Protein AF-A0A915D5Q0-F1 (afdb_monomer_lite)

InterPro domains:
  IPR004160 Translation elongation factor EFTu/EF1A, C-terminal [PF03143] (16-61)
  IPR009001 Translation elongation factor EF1A/initiation factor IF2gamma, C-terminal [SSF50465] (1-70)

Secondary structure (DSSP, 8-state):
-EETTEE--EEEEESS-S---TT----EEEEESS-----TT-EEEEEETTEEEEEEE----PPPPPHHHH-HHHHHHHHHHHHHHH---SS-SS----PPP--TT----HHHHHHHHHHHHHHHHHTT-

Foldseek 3Di:
DDFDPDDFDKDKDFPPDPDADQPGDGDIDIHTPDDDDDDFQGKDFDDDDPDTRDIDTHHDDDDDDDPCCVDPVNVVVVVVVVCVVVVDDPDDDDDPPVPPPPCVVPPPPVVVVVVVVVVVVVVVVVVVD

Sequence (129 aa):
MFSQTWDTAASIKIVGKDFIMPGEHGEVEVSLGPTMFMEPQQRFTLRKEATTIATGVFTEVLPRQTEEEKDKKFMKKAMKAEMERLGFNPYQASQEKRCKPDYTNSVKNEEMAEKFAELMEKEHNYMKK

Organism: NCBI:txid166011

Structure (mmCIF, N/CA/C/O backbone):
data_AF-A0A915D5Q0-F1
#
_entry.id   AF-A0A915D5Q0-F1
#
loop_
_atom_site.group_PDB
_atom_site.id
_atom_site.type_symbol
_atom_site.label_atom_id
_atom_site.label_alt_id
_atom_site.label_comp_id
_atom_site.label_asym_id
_atom_site.label_entity_id
_atom_site.label_seq_id
_atom_site.pdbx_PDB_ins_code
_atom_site.Cartn_x
_atom_site.Cartn_y
_atom_site.Cartn_z
_atom_site.occupancy
_atom_site.B_iso_or_equiv
_atom_site.auth_seq_id
_atom_site.auth_comp_id
_atom_site.auth_asym_id
_atom_site.auth_atom_id
_atom_site.pdbx_PDB_model_num
ATOM 1 N N . MET A 1 1 ? 6.703 5.415 -0.722 1.00 90.62 1 MET A N 1
ATOM 2 C CA . MET A 1 1 ? 6.331 4.599 -1.898 1.00 90.62 1 MET A CA 1
ATOM 3 C C . MET A 1 1 ? 6.927 5.303 -3.078 1.00 90.62 1 MET A C 1
ATOM 5 O O . MET A 1 1 ? 6.616 6.467 -3.290 1.00 90.62 1 MET A O 1
ATOM 9 N N . PHE A 1 2 ? 7.772 4.591 -3.809 1.00 91.12 2 PHE A N 1
ATOM 10 C CA . PHE A 1 2 ? 8.532 5.154 -4.905 1.00 91.12 2 PHE A CA 1
ATOM 11 C C . PHE A 1 2 ? 8.018 4.616 -6.234 1.00 91.12 2 PHE A C 1
ATOM 13 O O . PHE A 1 2 ? 7.951 3.394 -6.427 1.00 91.12 2 PHE A O 1
ATOM 20 N N . SER A 1 3 ? 7.697 5.524 -7.151 1.00 89.44 3 SER A N 1
ATOM 21 C CA . SER A 1 3 ? 7.418 5.187 -8.541 1.00 89.44 3 SER A CA 1
ATOM 22 C C . SER A 1 3 ? 7.935 6.286 -9.465 1.00 89.44 3 SER A C 1
ATOM 24 O O . SER A 1 3 ? 7.653 7.462 -9.258 1.00 89.44 3 SER A O 1
ATOM 26 N N . GLN A 1 4 ? 8.692 5.883 -10.488 1.00 88.06 4 GLN A N 1
ATOM 27 C CA . GLN A 1 4 ? 9.366 6.761 -11.451 1.00 88.06 4 GLN A CA 1
ATOM 28 C C . GLN A 1 4 ? 10.165 7.905 -10.801 1.00 88.06 4 GLN A C 1
ATOM 30 O O . GLN A 1 4 ? 11.338 7.723 -10.484 1.00 88.06 4 GLN A O 1
ATOM 35 N N . THR A 1 5 ? 9.548 9.077 -10.637 1.00 89.25 5 THR A N 1
ATOM 36 C CA . THR A 1 5 ? 10.190 10.333 -10.226 1.00 89.25 5 THR A CA 1
ATOM 37 C C . THR A 1 5 ? 9.796 10.804 -8.829 1.00 89.25 5 THR A C 1
ATOM 39 O O . THR A 1 5 ? 10.415 11.734 -8.316 1.00 89.25 5 THR A O 1
ATOM 42 N N . TRP A 1 6 ? 8.795 10.188 -8.195 1.00 91.19 6 TRP A N 1
ATOM 43 C CA . TRP A 1 6 ? 8.276 10.636 -6.905 1.00 91.19 6 TRP A CA 1
ATOM 44 C C . TRP A 1 6 ? 8.426 9.573 -5.815 1.00 91.19 6 TRP A C 1
ATOM 46 O O . TRP A 1 6 ? 8.342 8.367 -6.059 1.00 91.19 6 TRP A O 1
ATOM 56 N N . ASP A 1 7 ? 8.626 10.049 -4.584 1.00 90.75 7 ASP A N 1
ATOM 57 C CA . ASP A 1 7 ? 8.522 9.255 -3.362 1.00 90.75 7 ASP A CA 1
ATOM 58 C C . ASP A 1 7 ? 7.525 9.921 -2.419 1.00 90.75 7 ASP A C 1
ATOM 60 O O . ASP A 1 7 ? 7.578 11.125 -2.168 1.00 90.75 7 ASP A O 1
ATOM 64 N N . THR A 1 8 ? 6.554 9.157 -1.938 1.00 91.12 8 THR A N 1
ATOM 65 C CA . THR A 1 8 ? 5.483 9.676 -1.086 1.00 91.12 8 THR A CA 1
ATOM 66 C C . THR A 1 8 ? 4.980 8.612 -0.126 1.00 91.12 8 THR A C 1
ATOM 68 O O . THR A 1 8 ? 4.906 7.428 -0.460 1.00 91.12 8 THR A O 1
ATOM 71 N N . ALA A 1 9 ? 4.617 9.025 1.087 1.00 90.19 9 ALA A N 1
ATOM 72 C CA . ALA A 1 9 ? 3.981 8.144 2.055 1.00 90.19 9 ALA A CA 1
ATOM 73 C C . ALA A 1 9 ? 2.594 7.708 1.554 1.00 90.19 9 ALA A C 1
ATOM 75 O O . ALA A 1 9 ? 1.771 8.538 1.169 1.00 90.19 9 ALA A O 1
ATOM 76 N N . ALA A 1 10 ? 2.341 6.403 1.583 1.00 89.56 10 ALA A N 1
ATOM 77 C CA . ALA A 1 10 ? 1.071 5.822 1.180 1.00 89.56 10 ALA A CA 1
ATOM 78 C C . ALA A 1 10 ? 0.515 4.959 2.314 1.00 89.56 10 ALA A C 1
ATOM 80 O O . ALA A 1 10 ? 1.275 4.287 3.016 1.00 89.56 10 ALA A O 1
ATOM 81 N N . SER A 1 11 ? -0.803 4.994 2.489 1.00 89.12 11 SER A N 1
ATOM 82 C CA . SER A 1 11 ? -1.523 4.062 3.352 1.00 89.12 11 SER A CA 1
ATOM 83 C C . SER A 1 11 ? -1.954 2.864 2.515 1.00 89.12 11 SER A C 1
ATOM 85 O O . SER A 1 11 ? -2.409 3.035 1.385 1.00 89.12 11 SER A O 1
ATOM 87 N N . ILE A 1 12 ? -1.765 1.660 3.046 1.00 90.19 12 ILE A N 1
ATOM 88 C CA . ILE A 1 12 ? -2.018 0.410 2.333 1.00 90.19 12 ILE A CA 1
ATOM 89 C C . ILE A 1 12 ? -3.094 -0.347 3.095 1.00 90.19 12 ILE A C 1
ATOM 91 O O . ILE A 1 12 ? -2.973 -0.538 4.307 1.00 90.19 12 ILE A O 1
ATOM 95 N N . LYS A 1 13 ? -4.119 -0.791 2.375 1.00 89.19 13 LYS A N 1
ATOM 96 C CA . LYS A 1 13 ? -5.169 -1.672 2.875 1.00 89.19 13 LYS A CA 1
ATOM 97 C C . LYS A 1 13 ? -5.117 -2.972 2.082 1.00 89.19 13 LYS A C 1
ATOM 99 O O . LYS A 1 13 ? -5.114 -2.957 0.855 1.00 89.19 13 LYS A O 1
ATOM 104 N N . ILE A 1 14 ? -5.023 -4.091 2.786 1.00 90.94 14 ILE A N 1
ATOM 105 C CA . ILE A 1 14 ? -4.942 -5.415 2.168 1.00 90.94 14 ILE A CA 1
ATOM 106 C C . ILE A 1 14 ? -6.363 -5.877 1.840 1.00 90.94 14 ILE A C 1
ATOM 108 O O . ILE A 1 14 ? -7.268 -5.731 2.665 1.00 90.94 14 ILE A O 1
ATOM 112 N N . VAL A 1 15 ? -6.569 -6.402 0.632 1.00 89.38 15 VAL A N 1
ATOM 113 C CA . VAL A 1 15 ? -7.873 -6.915 0.200 1.00 89.38 15 VAL A CA 1
ATOM 114 C C . VAL A 1 15 ? -7.921 -8.423 0.441 1.00 89.38 15 VAL A C 1
ATOM 116 O O . VAL A 1 15 ? -7.032 -9.163 0.028 1.00 89.38 15 VAL A O 1
ATOM 119 N N . GLY A 1 16 ? -8.959 -8.890 1.136 1.00 85.25 16 GLY A N 1
ATOM 120 C CA . GLY A 1 16 ? -9.243 -10.319 1.319 1.00 85.25 16 GLY A CA 1
ATOM 121 C C . GLY A 1 16 ? -8.348 -11.073 2.312 1.00 85.25 16 GLY A C 1
ATOM 122 O O . GLY A 1 16 ? -8.625 -12.239 2.587 1.00 85.25 16 GLY A O 1
ATOM 123 N N . LYS A 1 17 ? -7.307 -10.441 2.867 1.00 84.50 17 LYS A N 1
ATOM 124 C CA . LYS A 1 17 ? -6.416 -11.027 3.881 1.00 84.50 17 LYS A CA 1
ATOM 125 C C . LYS A 1 17 ? -6.068 -9.996 4.952 1.00 84.50 17 LYS A C 1
ATOM 127 O O . LYS A 1 17 ? -5.976 -8.809 4.656 1.00 84.50 17 LYS A O 1
ATOM 132 N N . ASP A 1 18 ? -5.817 -10.461 6.172 1.00 83.56 18 ASP A N 1
ATOM 133 C CA . ASP A 1 18 ? -5.388 -9.588 7.273 1.00 83.56 18 ASP A CA 1
ATOM 134 C C . ASP A 1 18 ? -3.871 -9.324 7.236 1.00 83.56 18 ASP A C 1
ATOM 136 O O . ASP A 1 18 ? -3.410 -8.227 7.550 1.00 83.56 18 ASP A O 1
ATOM 140 N N . PHE A 1 19 ? -3.086 -10.316 6.805 1.00 85.00 19 PHE A N 1
ATOM 141 C CA . PHE A 1 19 ? -1.628 -10.240 6.728 1.00 85.00 19 PHE A CA 1
ATOM 142 C C . PHE A 1 19 ? -1.118 -10.783 5.396 1.00 85.00 19 PHE A C 1
ATOM 144 O O . PHE A 1 19 ? -1.684 -11.718 4.834 1.00 85.00 19 PHE A O 1
ATOM 151 N N . ILE A 1 20 ? -0.018 -10.199 4.921 1.00 89.25 20 ILE A N 1
ATOM 152 C CA . ILE A 1 20 ? 0.771 -10.719 3.804 1.00 89.25 20 ILE A CA 1
ATOM 153 C C . ILE A 1 20 ? 2.108 -11.164 4.382 1.00 89.25 20 ILE A C 1
ATOM 155 O O . ILE A 1 20 ? 2.817 -10.361 5.000 1.00 89.25 20 ILE A O 1
ATOM 159 N N . MET A 1 21 ? 2.443 -12.438 4.200 1.00 91.25 21 MET A N 1
ATOM 160 C CA . MET A 1 21 ? 3.718 -12.973 4.666 1.00 91.25 21 MET A CA 1
ATOM 161 C C . MET A 1 21 ? 4.851 -12.634 3.681 1.00 91.25 21 MET A C 1
ATOM 163 O O . MET A 1 21 ? 4.608 -12.429 2.489 1.00 91.25 21 MET A O 1
ATOM 167 N N . PRO A 1 22 ? 6.117 -12.584 4.132 1.00 90.75 22 PRO A N 1
ATOM 168 C CA . PRO A 1 22 ? 7.248 -12.411 3.226 1.00 90.75 22 PRO A CA 1
ATOM 169 C C . PRO A 1 22 ? 7.284 -13.516 2.158 1.00 90.75 22 PRO A C 1
ATOM 171 O O . PRO A 1 22 ? 7.236 -14.698 2.485 1.00 90.75 22 PRO A O 1
ATOM 174 N N . GLY A 1 23 ? 7.384 -13.127 0.885 1.00 90.00 23 GLY A N 1
ATOM 175 C CA . GLY A 1 23 ? 7.376 -14.054 -0.256 1.00 90.00 23 GLY A CA 1
ATOM 176 C C . GLY A 1 23 ? 5.983 -14.395 -0.796 1.00 90.00 23 GLY A C 1
ATOM 177 O O . GLY A 1 23 ? 5.875 -15.060 -1.825 1.00 90.00 23 GLY A O 1
ATOM 178 N N . GLU A 1 24 ? 4.923 -13.919 -0.149 1.00 91.00 24 GLU A N 1
ATOM 179 C CA . GLU A 1 24 ? 3.553 -14.062 -0.626 1.00 91.00 24 GLU A CA 1
ATOM 180 C C . GLU A 1 24 ? 3.163 -12.908 -1.564 1.00 91.00 24 GLU A C 1
ATOM 182 O O . GLU A 1 24 ? 3.682 -11.794 -1.468 1.00 91.00 24 GLU A O 1
ATOM 187 N N . HIS A 1 25 ? 2.226 -13.174 -2.475 1.00 91.31 25 HIS A N 1
ATOM 188 C CA . HIS A 1 25 ? 1.587 -12.156 -3.303 1.00 91.31 25 HIS A CA 1
ATOM 189 C C . HIS A 1 25 ? 0.188 -11.835 -2.764 1.00 91.31 25 HIS A C 1
ATOM 191 O O . HIS A 1 25 ? -0.529 -12.707 -2.266 1.00 91.31 25 HIS A O 1
ATOM 197 N N . GLY A 1 26 ? -0.214 -10.574 -2.881 1.00 90.19 26 GLY A N 1
ATOM 198 C CA . GLY A 1 26 ? -1.530 -10.114 -2.459 1.00 90.19 26 GLY A CA 1
ATOM 199 C C . GLY A 1 26 ? -1.937 -8.847 -3.195 1.00 90.19 26 GLY A C 1
ATOM 200 O O . GLY A 1 26 ? -1.086 -8.083 -3.655 1.00 90.19 26 GLY A O 1
ATOM 201 N N . GLU A 1 27 ? -3.244 -8.643 -3.301 1.00 91.81 27 GLU A N 1
ATOM 202 C CA . GLU A 1 27 ? -3.827 -7.415 -3.826 1.00 91.81 27 GLU A CA 1
ATOM 203 C C . GLU A 1 27 ? -3.994 -6.398 -2.699 1.00 91.81 27 GLU A C 1
ATOM 205 O O . GLU A 1 27 ? -4.395 -6.729 -1.576 1.00 91.81 27 GLU A O 1
ATOM 210 N N . VAL A 1 28 ? -3.645 -5.147 -2.991 1.00 91.75 28 VAL A N 1
ATOM 211 C CA . VAL A 1 28 ? -3.653 -4.068 -2.009 1.00 91.75 28 VAL A CA 1
ATOM 212 C C . VAL A 1 28 ? -4.233 -2.795 -2.605 1.00 91.75 28 VAL A C 1
ATOM 214 O O . VAL A 1 28 ? -3.875 -2.379 -3.706 1.00 91.75 28 VAL A O 1
ATOM 217 N N . GLU A 1 29 ? -5.096 -2.142 -1.838 1.00 92.19 29 GLU A N 1
ATOM 218 C CA . GLU A 1 29 ? -5.576 -0.795 -2.114 1.00 92.19 29 GLU A CA 1
ATOM 219 C C . GLU A 1 29 ? -4.580 0.208 -1.529 1.00 92.19 29 GLU A C 1
ATOM 221 O O . GLU A 1 29 ? -4.284 0.196 -0.329 1.00 92.19 29 GLU A O 1
ATOM 226 N N . VAL A 1 30 ? -4.050 1.090 -2.376 1.00 90.56 30 VAL A N 1
ATOM 227 C CA . VAL A 1 30 ? -3.050 2.084 -1.978 1.00 90.56 30 VAL A CA 1
ATOM 228 C C . VAL A 1 30 ? -3.661 3.478 -2.024 1.00 90.56 30 VAL A C 1
ATOM 230 O O . VAL A 1 30 ? -4.078 3.953 -3.076 1.00 90.56 30 VAL A O 1
ATOM 233 N N . SER A 1 31 ? -3.678 4.154 -0.878 1.00 90.00 31 SER A N 1
ATOM 234 C CA . SER A 1 31 ? -4.143 5.535 -0.743 1.00 90.00 31 SER A CA 1
ATOM 235 C C . SER A 1 31 ? -2.960 6.489 -0.589 1.00 90.00 31 SER A C 1
ATOM 237 O O . SER A 1 31 ? -2.155 6.367 0.339 1.00 90.00 31 SER A O 1
ATOM 239 N N . LEU A 1 32 ? -2.869 7.461 -1.493 1.00 89.44 32 LEU A N 1
ATOM 240 C CA . LEU A 1 32 ? -1.852 8.511 -1.502 1.00 89.44 32 LEU A CA 1
ATOM 241 C C . LEU A 1 32 ? -2.418 9.815 -0.928 1.00 89.44 32 LEU A C 1
ATOM 243 O O . LEU A 1 32 ? -3.559 10.181 -1.197 1.00 89.44 32 LEU A O 1
ATOM 247 N N . GLY A 1 33 ? -1.603 10.535 -0.153 1.00 85.19 33 GLY A N 1
ATOM 248 C CA . GLY A 1 33 ? -1.966 11.861 0.360 1.00 85.19 33 GLY A CA 1
ATOM 249 C C . GLY A 1 33 ? -2.067 12.917 -0.752 1.00 85.19 33 GLY A C 1
ATOM 250 O O . GLY A 1 33 ? -3.147 13.476 -0.967 1.00 85.19 33 GLY A O 1
ATOM 251 N N . PRO A 1 34 ? -0.959 13.217 -1.454 1.00 86.50 34 PRO A N 1
ATOM 252 C CA . PRO A 1 34 ? -0.976 14.081 -2.627 1.00 86.50 34 PRO A CA 1
ATOM 253 C C . PRO A 1 34 ? -1.501 13.336 -3.860 1.00 86.50 34 PRO A C 1
ATOM 255 O O . PRO A 1 34 ? -1.259 12.142 -4.036 1.00 86.50 34 PRO A O 1
ATOM 258 N N . THR A 1 35 ? -2.187 14.065 -4.740 1.00 87.25 35 THR A N 1
ATOM 259 C CA . THR A 1 35 ? -2.570 13.553 -6.058 1.00 87.25 35 THR A CA 1
ATOM 260 C C . THR A 1 35 ? -1.313 13.385 -6.904 1.00 87.25 35 THR A C 1
ATOM 262 O O . THR A 1 35 ? -0.604 14.360 -7.148 1.00 87.25 35 THR A O 1
ATOM 265 N N . MET A 1 36 ? -1.056 12.162 -7.353 1.00 88.81 36 MET A N 1
ATOM 266 C CA . MET A 1 36 ? 0.074 11.827 -8.216 1.00 88.81 36 MET A CA 1
ATOM 267 C C . MET A 1 36 ? -0.424 11.288 -9.551 1.00 88.81 36 MET A C 1
ATOM 269 O O . MET A 1 36 ? -1.533 10.765 -9.648 1.00 88.81 36 MET A O 1
ATOM 273 N N . PHE A 1 37 ? 0.410 11.416 -10.579 1.00 87.56 37 PHE A N 1
ATOM 274 C CA . PHE A 1 37 ? 0.161 10.783 -11.866 1.00 87.56 37 PHE A CA 1
ATOM 275 C C . PHE A 1 37 ? 0.459 9.283 -11.768 1.00 87.56 37 PHE A C 1
ATOM 277 O O . PHE A 1 37 ? 1.530 8.890 -11.292 1.00 87.56 37 PHE A O 1
ATOM 284 N N . MET A 1 38 ? -0.504 8.463 -12.188 1.00 88.06 38 MET A N 1
ATOM 285 C CA . MET A 1 38 ? -0.442 7.007 -12.119 1.00 88.06 38 MET A CA 1
ATOM 286 C C . MET A 1 38 ? -1.042 6.415 -13.388 1.00 88.06 38 MET A C 1
ATOM 288 O O . MET A 1 38 ? -2.158 6.774 -13.764 1.00 88.06 38 MET A O 1
ATOM 292 N N . GLU A 1 39 ? -0.325 5.482 -14.003 1.00 88.56 39 GLU A N 1
ATOM 293 C CA . GLU A 1 39 ? -0.826 4.702 -15.133 1.00 88.56 39 GLU A CA 1
ATOM 294 C C . GLU A 1 39 ? -1.005 3.231 -14.739 1.00 88.56 39 GLU A C 1
ATOM 296 O O . GLU A 1 39 ? -0.196 2.689 -13.973 1.00 88.56 39 GLU A O 1
ATOM 301 N N . PRO A 1 40 ? -2.033 2.547 -15.270 1.00 89.44 40 PRO A N 1
ATOM 302 C CA . PRO A 1 40 ? -2.096 1.094 -15.207 1.00 89.44 40 PRO A CA 1
ATOM 303 C C . PRO A 1 40 ? -0.798 0.481 -15.743 1.00 89.44 40 PRO A C 1
ATOM 305 O O . PRO A 1 40 ? -0.192 0.996 -16.680 1.00 89.44 40 PRO A O 1
ATOM 308 N N . GLN A 1 41 ? -0.362 -0.625 -15.145 1.00 90.06 41 GLN A N 1
ATOM 309 C CA . GLN A 1 41 ? 0.876 -1.341 -15.472 1.00 90.06 41 GLN A CA 1
ATOM 310 C C . GLN A 1 41 ? 2.191 -0.643 -15.071 1.00 90.06 41 GLN A C 1
ATOM 312 O O . GLN A 1 41 ? 3.277 -1.219 -15.218 1.00 90.06 41 GLN A O 1
ATOM 317 N N . GLN A 1 42 ? 2.131 0.544 -14.467 1.00 91.06 42 GLN A N 1
ATOM 318 C CA . GLN A 1 42 ? 3.305 1.181 -13.881 1.00 91.06 42 GLN A CA 1
ATOM 319 C C . GLN A 1 42 ? 3.791 0.407 -12.644 1.00 91.06 42 GLN A C 1
ATOM 321 O O . GLN A 1 42 ? 3.016 0.002 -11.776 1.00 91.06 42 GLN A O 1
ATOM 326 N N . ARG A 1 43 ? 5.109 0.204 -12.550 1.00 92.81 43 ARG A N 1
ATOM 327 C CA . ARG A 1 43 ? 5.742 -0.495 -11.422 1.00 92.81 43 ARG A CA 1
ATOM 328 C C . ARG A 1 43 ? 6.018 0.471 -10.275 1.00 92.81 43 ARG A C 1
ATOM 330 O O . ARG A 1 43 ? 6.382 1.631 -10.488 1.00 92.81 43 ARG A O 1
ATOM 337 N N . PHE A 1 44 ? 5.915 -0.021 -9.050 1.00 93.25 44 PHE A N 1
ATOM 338 C CA . PHE A 1 44 ? 6.264 0.740 -7.856 1.00 93.25 44 PHE A CA 1
ATOM 339 C C . PHE A 1 44 ? 7.009 -0.123 -6.843 1.00 93.25 44 PHE A C 1
ATOM 341 O O . PHE A 1 44 ? 6.971 -1.355 -6.869 1.00 93.25 44 PHE A O 1
ATOM 348 N N . THR A 1 45 ? 7.700 0.554 -5.930 1.00 94.38 45 THR A N 1
ATOM 349 C CA . THR A 1 45 ? 8.393 -0.080 -4.807 1.00 94.38 45 THR A CA 1
ATOM 350 C C . THR A 1 45 ? 7.915 0.521 -3.491 1.00 94.38 45 THR A C 1
ATOM 352 O O . THR A 1 45 ? 7.815 1.743 -3.331 1.00 94.38 45 THR A O 1
ATOM 355 N N . LEU A 1 46 ? 7.603 -0.348 -2.536 1.00 92.62 46 LEU A N 1
ATOM 356 C CA . LEU A 1 46 ? 7.288 0.017 -1.164 1.00 92.62 46 LEU A CA 1
ATOM 357 C C . LEU A 1 46 ? 8.563 -0.072 -0.344 1.00 92.62 46 LEU A C 1
ATOM 359 O O . LEU A 1 46 ? 9.188 -1.127 -0.240 1.00 92.62 46 LEU A O 1
ATOM 363 N N . ARG A 1 47 ? 8.949 1.063 0.226 1.00 91.62 47 ARG A N 1
ATOM 364 C CA . ARG A 1 47 ? 10.181 1.215 0.987 1.00 91.62 47 ARG A CA 1
ATOM 365 C C . ARG A 1 47 ? 9.841 1.619 2.408 1.00 91.62 47 ARG A C 1
ATOM 367 O O . ARG A 1 47 ? 8.970 2.466 2.614 1.00 91.62 47 ARG A O 1
ATOM 374 N N . LYS A 1 48 ? 10.549 1.024 3.358 1.00 90.00 48 LYS A N 1
ATOM 375 C CA . LYS A 1 48 ? 10.633 1.504 4.733 1.00 90.00 48 LYS A CA 1
ATOM 376 C C . LYS A 1 48 ? 12.086 1.858 4.970 1.00 90.00 48 LYS A C 1
ATOM 378 O O . LYS A 1 48 ? 12.952 0.991 4.884 1.00 90.00 48 LYS A O 1
ATOM 383 N N . GLU A 1 49 ? 12.325 3.136 5.233 1.00 88.06 49 GLU A N 1
ATOM 384 C CA . GLU A 1 49 ? 13.673 3.680 5.396 1.00 88.06 49 GLU A CA 1
ATOM 385 C C . GLU A 1 49 ? 14.546 3.338 4.173 1.00 88.06 49 GLU A C 1
ATOM 387 O O . GLU A 1 49 ? 14.201 3.714 3.052 1.00 88.06 49 GLU A O 1
ATOM 392 N N . ALA A 1 50 ? 15.645 2.606 4.368 1.00 87.56 50 ALA A N 1
ATOM 393 C CA . ALA A 1 50 ? 16.578 2.219 3.311 1.00 87.56 50 ALA A CA 1
ATOM 394 C C . ALA A 1 50 ? 16.250 0.869 2.641 1.00 87.56 50 ALA A C 1
ATOM 396 O O . ALA A 1 50 ? 16.908 0.496 1.669 1.00 87.56 50 ALA A O 1
ATOM 397 N N . THR A 1 51 ? 15.253 0.122 3.128 1.00 91.00 51 THR A N 1
ATOM 398 C CA . THR A 1 51 ? 14.957 -1.234 2.644 1.00 91.00 51 THR A CA 1
ATOM 399 C C . THR A 1 51 ? 13.671 -1.268 1.823 1.00 91.00 51 THR A C 1
ATOM 401 O O . THR A 1 51 ? 12.622 -0.762 2.231 1.00 91.00 51 THR A O 1
ATOM 404 N N . THR A 1 52 ? 13.740 -1.904 0.652 1.00 92.56 52 THR A N 1
ATOM 405 C CA . THR A 1 52 ? 12.549 -2.205 -0.151 1.00 92.56 52 THR A CA 1
ATOM 406 C C . THR A 1 52 ? 11.860 -3.426 0.443 1.00 92.56 52 THR A C 1
ATOM 408 O O . THR A 1 52 ? 12.438 -4.506 0.469 1.00 92.56 52 THR A O 1
ATOM 411 N N . ILE A 1 53 ? 10.641 -3.236 0.941 1.00 92.06 53 ILE A N 1
ATOM 412 C CA . ILE A 1 53 ? 9.833 -4.299 1.550 1.00 92.06 53 ILE A CA 1
ATOM 413 C C . ILE A 1 53 ? 9.098 -5.085 0.471 1.00 92.06 53 ILE A C 1
ATOM 415 O O . ILE A 1 53 ? 9.013 -6.305 0.542 1.00 92.06 53 ILE A O 1
ATOM 4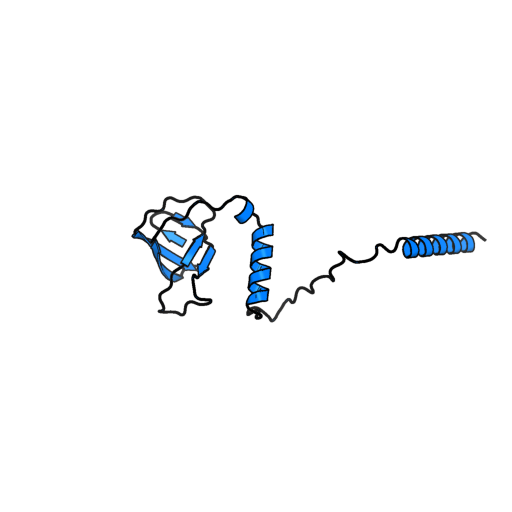19 N N . ALA A 1 54 ? 8.537 -4.380 -0.508 1.00 92.00 54 ALA A N 1
ATOM 420 C CA . ALA A 1 54 ? 7.697 -4.992 -1.520 1.00 92.00 54 ALA A CA 1
ATOM 421 C C . ALA A 1 54 ? 7.810 -4.259 -2.852 1.00 92.00 54 ALA A C 1
ATOM 423 O O . ALA A 1 54 ? 8.142 -3.072 -2.930 1.00 92.00 54 ALA A O 1
ATOM 424 N N . THR A 1 55 ? 7.498 -4.989 -3.909 1.00 93.25 55 THR A N 1
ATOM 425 C CA . THR A 1 55 ? 7.467 -4.503 -5.283 1.00 93.25 55 THR A CA 1
ATOM 426 C C . THR A 1 55 ? 6.123 -4.862 -5.881 1.00 93.25 55 THR A C 1
ATOM 428 O O . THR A 1 55 ? 5.631 -5.964 -5.644 1.00 93.25 55 THR A O 1
ATOM 431 N N . GLY A 1 56 ? 5.546 -3.961 -6.662 1.00 92.69 56 GLY A N 1
ATOM 432 C CA . GLY A 1 56 ? 4.215 -4.159 -7.214 1.00 92.69 56 GLY A CA 1
ATOM 433 C C . GLY A 1 56 ? 4.031 -3.476 -8.556 1.00 92.69 56 GLY A C 1
ATOM 434 O O . GLY A 1 56 ? 4.898 -2.741 -9.040 1.00 92.69 56 GLY A O 1
ATOM 435 N N . VAL A 1 57 ? 2.879 -3.749 -9.154 1.00 93.56 57 VAL A N 1
ATOM 436 C CA . VAL A 1 57 ? 2.409 -3.138 -10.394 1.00 93.56 57 VAL A CA 1
ATOM 437 C C . VAL A 1 57 ? 1.018 -2.587 -10.125 1.00 93.56 57 VAL A C 1
ATOM 439 O O . VAL A 1 57 ? 0.219 -3.257 -9.473 1.00 93.56 57 VAL A O 1
ATOM 442 N N . PHE A 1 58 ? 0.734 -1.374 -10.592 1.00 92.56 58 PHE A N 1
ATOM 443 C CA . PHE A 1 58 ? -0.616 -0.830 -10.513 1.00 92.56 58 PHE A CA 1
ATOM 444 C C . PHE A 1 58 ? -1.523 -1.568 -11.496 1.00 92.56 58 PHE A C 1
ATOM 446 O O . PHE A 1 58 ? -1.224 -1.645 -12.687 1.00 92.56 58 PHE A O 1
ATOM 453 N N . THR A 1 59 ? -2.615 -2.127 -10.992 1.00 92.69 59 THR A N 1
ATOM 454 C CA . THR A 1 59 ? -3.639 -2.790 -11.804 1.00 92.69 59 THR A CA 1
ATOM 455 C C . THR A 1 59 ? -4.635 -1.762 -12.320 1.00 92.69 59 THR A C 1
ATOM 457 O O . THR A 1 59 ? -4.767 -1.581 -13.527 1.00 92.69 59 THR A O 1
ATOM 460 N N . GLU A 1 60 ? -5.263 -1.030 -11.403 1.00 91.56 60 GLU A N 1
ATOM 461 C CA . GLU A 1 60 ? -6.326 -0.073 -11.693 1.00 91.56 60 GLU A CA 1
ATOM 462 C C . GLU A 1 60 ? -6.149 1.216 -10.886 1.00 91.56 60 GLU A C 1
ATOM 464 O O . GLU A 1 60 ? -5.611 1.217 -9.775 1.00 91.56 60 GLU A O 1
ATOM 469 N N . VAL A 1 61 ? -6.608 2.332 -11.455 1.00 90.56 61 VAL A N 1
ATOM 470 C CA . VAL A 1 61 ? -6.625 3.635 -10.783 1.00 90.56 61 VAL A CA 1
ATOM 471 C C . VAL A 1 61 ? -8.025 3.863 -10.225 1.00 90.56 61 VAL A C 1
ATOM 473 O O . VAL A 1 61 ? -8.977 4.076 -10.974 1.00 90.56 61 VAL A O 1
ATOM 476 N N . LEU A 1 62 ? -8.142 3.807 -8.901 1.00 89.25 62 LEU A N 1
ATOM 477 C CA . LEU A 1 62 ? -9.398 4.028 -8.190 1.00 89.25 62 LEU A CA 1
ATOM 478 C C . LEU A 1 62 ? -9.794 5.516 -8.177 1.00 89.25 62 LEU A C 1
ATOM 480 O O . LEU A 1 62 ? -8.927 6.393 -8.279 1.00 89.25 62 LEU A O 1
ATOM 484 N N . PRO A 1 63 ? -11.098 5.830 -8.037 1.00 87.81 63 PRO A N 1
ATOM 485 C CA . PRO A 1 63 ? -11.561 7.208 -7.947 1.00 87.81 63 PRO A CA 1
ATOM 486 C C . PRO A 1 63 ? -10.981 7.926 -6.723 1.00 87.81 63 PRO A C 1
ATOM 488 O O . PRO A 1 63 ? -10.619 7.326 -5.710 1.00 87.81 63 PRO A O 1
ATOM 491 N N . ARG A 1 64 ? -10.911 9.257 -6.814 1.00 85.00 64 ARG A N 1
ATOM 492 C CA . ARG A 1 64 ? -10.428 10.110 -5.724 1.00 85.00 64 ARG A CA 1
ATOM 493 C C . ARG A 1 64 ? -11.305 9.927 -4.482 1.00 85.00 64 ARG A C 1
ATOM 495 O O . ARG A 1 64 ? -12.518 10.078 -4.569 1.00 85.00 64 ARG A O 1
ATOM 502 N N . GLN A 1 65 ? -10.667 9.710 -3.332 1.00 82.12 65 GLN A N 1
ATOM 503 C CA . GLN A 1 65 ? -11.344 9.685 -2.032 1.00 82.12 65 GLN A CA 1
ATOM 504 C C . GLN A 1 65 ? -12.117 10.979 -1.780 1.00 82.12 65 GLN A C 1
ATOM 506 O O . GLN A 1 65 ? -11.612 12.083 -2.048 1.00 82.12 65 GLN A O 1
ATOM 511 N N . THR A 1 66 ? -13.319 10.824 -1.237 1.00 83.88 66 THR A N 1
ATOM 512 C CA . THR A 1 66 ? -14.179 11.935 -0.826 1.00 83.88 66 THR A CA 1
ATOM 513 C C . THR A 1 66 ? -13.559 12.696 0.349 1.00 83.88 66 THR A C 1
ATOM 515 O O . THR A 1 66 ? -12.670 12.204 1.048 1.00 83.88 66 THR A O 1
ATOM 518 N N . GLU A 1 67 ? -13.982 13.943 0.561 1.00 78.25 67 GLU A N 1
ATOM 519 C CA . GLU A 1 67 ? -13.448 14.770 1.654 1.00 78.25 67 GLU A CA 1
ATOM 520 C C . GLU A 1 67 ? -13.771 14.177 3.034 1.00 78.25 67 GLU A C 1
ATOM 522 O O . GLU A 1 67 ? -12.949 14.259 3.945 1.00 78.25 67 GLU A O 1
ATOM 527 N N . GLU A 1 68 ? -14.904 13.484 3.152 1.00 75.94 68 GLU A N 1
ATOM 528 C CA . GLU A 1 68 ? -15.340 12.793 4.370 1.00 75.94 68 GLU A CA 1
ATOM 529 C C . GLU A 1 68 ? -14.435 11.607 4.736 1.00 75.94 68 GLU A C 1
ATOM 531 O O . GLU A 1 68 ? -14.151 11.366 5.909 1.00 75.94 68 GLU A O 1
ATOM 536 N N . GLU A 1 69 ? -13.920 10.883 3.742 1.00 72.56 69 GLU A N 1
ATOM 537 C CA . GLU A 1 69 ? -12.997 9.764 3.967 1.00 72.56 69 GLU A CA 1
ATOM 538 C C . GLU A 1 69 ? -11.598 10.245 4.363 1.00 72.56 69 GLU A C 1
ATOM 540 O O . GLU A 1 69 ? -10.892 9.584 5.127 1.00 72.56 69 GLU A O 1
ATOM 545 N N . LYS A 1 70 ? -11.200 11.432 3.890 1.00 70.56 70 LYS A N 1
ATOM 546 C CA . LYS A 1 70 ? -9.933 12.071 4.280 1.00 70.56 70 LYS A CA 1
ATOM 547 C C . LYS A 1 70 ? -9.965 12.623 5.700 1.00 70.56 70 LYS A C 1
ATOM 549 O O . LYS A 1 70 ? -8.908 12.917 6.274 1.00 70.56 70 LYS A O 1
ATOM 554 N N . ASP A 1 71 ? -11.151 12.777 6.276 1.00 79.00 71 ASP A N 1
ATOM 555 C CA . ASP A 1 71 ? -11.311 13.406 7.569 1.00 79.00 71 ASP A CA 1
ATOM 556 C C . ASP A 1 71 ? -10.706 12.551 8.689 1.00 79.00 71 ASP A C 1
ATOM 558 O O . ASP A 1 71 ? -11.052 11.389 8.929 1.00 79.00 71 ASP A O 1
ATOM 562 N N . LYS A 1 72 ? -9.804 13.162 9.466 1.00 73.81 72 LYS A N 1
ATOM 563 C CA . LYS A 1 72 ? -9.057 12.474 10.538 1.00 73.81 72 LYS A CA 1
ATOM 564 C C . LYS A 1 72 ? -9.973 11.847 11.595 1.00 73.81 72 LYS A C 1
ATOM 566 O O . LYS A 1 72 ? -9.565 10.914 12.287 1.00 73.81 72 LYS A O 1
ATOM 571 N N . LYS A 1 73 ? -11.184 12.386 11.774 1.00 76.00 73 LYS A N 1
ATOM 572 C CA . LYS A 1 73 ? -12.192 11.855 12.706 1.00 76.00 73 LYS A CA 1
ATOM 573 C C . LYS A 1 73 ? -12.797 10.551 12.190 1.00 76.00 73 LYS A C 1
ATOM 575 O O . LYS A 1 73 ? -12.930 9.611 12.972 1.00 76.00 73 LYS A O 1
ATOM 580 N N . PHE A 1 74 ? -13.110 10.488 10.898 1.00 75.62 74 PHE A N 1
ATOM 581 C CA . PHE A 1 74 ? -13.676 9.304 10.264 1.00 75.62 74 PHE A CA 1
ATOM 582 C C . PHE A 1 74 ? -12.676 8.146 10.284 1.00 75.62 74 PHE A C 1
ATOM 584 O O . PHE A 1 74 ? -12.990 7.070 10.790 1.00 75.62 74 PHE A O 1
ATOM 591 N N . MET A 1 75 ? -11.423 8.416 9.906 1.00 73.25 75 MET A N 1
ATOM 592 C CA . MET A 1 75 ? -10.343 7.424 9.948 1.00 73.25 75 MET A CA 1
ATOM 593 C C . MET A 1 75 ? -10.125 6.836 11.349 1.00 73.25 75 MET A C 1
ATOM 595 O O . MET A 1 75 ? -9.960 5.629 11.496 1.00 73.25 75 MET A O 1
ATOM 599 N N . LYS A 1 76 ? -10.187 7.660 12.406 1.00 77.25 76 LYS A N 1
ATOM 600 C CA . LYS A 1 76 ? -10.093 7.174 13.796 1.00 77.25 76 LYS A CA 1
ATOM 601 C C . LYS A 1 76 ? -11.258 6.265 14.181 1.00 77.25 76 LYS A C 1
ATOM 603 O O . LYS A 1 76 ? -11.051 5.295 14.905 1.00 77.25 76 LYS A O 1
ATOM 608 N N . LYS A 1 77 ? -12.473 6.585 13.726 1.00 81.31 77 LYS A N 1
ATOM 609 C CA . LYS A 1 77 ? -13.667 5.774 13.991 1.00 81.31 77 LYS A CA 1
ATOM 610 C C . LYS A 1 77 ? -13.582 4.428 13.270 1.00 81.31 77 LYS A C 1
ATOM 612 O O . LYS A 1 77 ? -13.812 3.404 13.905 1.00 81.31 77 LYS A O 1
ATOM 617 N N . ALA A 1 78 ? -13.194 4.435 11.995 1.00 78.75 78 ALA A N 1
ATOM 618 C CA . ALA A 1 78 ? -12.996 3.225 11.201 1.00 78.75 78 ALA A CA 1
ATOM 619 C C . ALA A 1 78 ? -11.889 2.336 11.791 1.00 78.75 78 ALA A C 1
ATOM 621 O O . ALA A 1 78 ? -12.101 1.147 12.000 1.00 78.75 78 ALA A O 1
ATOM 622 N N . MET A 1 79 ? -10.750 2.928 12.168 1.00 75.00 79 MET A N 1
ATOM 623 C CA . MET A 1 79 ? -9.653 2.210 12.826 1.00 75.00 79 MET A CA 1
ATOM 624 C C . MET A 1 79 ? -10.096 1.575 14.148 1.00 75.00 79 MET A C 1
ATOM 626 O O . MET A 1 79 ? -9.755 0.428 14.412 1.00 75.00 79 MET A O 1
ATOM 630 N N . LYS A 1 80 ? -10.889 2.286 14.964 1.00 78.56 80 LYS A N 1
ATOM 631 C CA . LYS A 1 80 ? -11.439 1.737 16.212 1.00 78.56 80 LYS A CA 1
ATOM 632 C C . LYS A 1 80 ? -12.367 0.544 15.950 1.00 78.56 80 LYS A C 1
ATOM 634 O O . LYS A 1 80 ? -12.259 -0.452 16.653 1.00 78.56 80 LYS A O 1
ATOM 639 N N . ALA A 1 81 ? -13.250 0.643 14.957 1.00 80.50 81 ALA A N 1
ATOM 640 C CA . ALA A 1 81 ? -14.175 -0.434 14.609 1.00 80.50 81 ALA A CA 1
ATOM 641 C C . ALA A 1 81 ? -13.435 -1.684 14.103 1.00 80.50 81 ALA A C 1
ATOM 643 O O . ALA A 1 81 ? -13.771 -2.797 14.495 1.00 80.50 81 ALA A O 1
ATOM 644 N N . GLU A 1 82 ? -12.388 -1.501 13.296 1.00 75.25 82 GLU A N 1
ATOM 645 C CA . GLU A 1 82 ? -11.579 -2.615 12.794 1.00 75.25 82 GLU A CA 1
ATOM 646 C C . GLU A 1 82 ? -10.760 -3.283 13.909 1.00 75.25 82 GLU A C 1
ATOM 648 O O . GLU A 1 82 ? -10.679 -4.508 13.982 1.00 75.25 82 GLU A O 1
ATOM 653 N N . MET A 1 83 ? -10.217 -2.488 14.838 1.00 69.00 83 MET A N 1
ATOM 654 C CA . MET A 1 83 ? -9.547 -3.000 16.041 1.00 69.00 83 MET A CA 1
ATOM 655 C C . MET A 1 83 ? -10.483 -3.830 16.922 1.00 69.00 83 MET A C 1
ATOM 657 O O . MET A 1 83 ? -10.066 -4.842 17.479 1.00 69.00 83 MET A O 1
ATOM 661 N N . GLU A 1 84 ? -11.740 -3.407 17.053 1.00 75.44 84 GLU A N 1
ATOM 662 C CA . GLU A 1 84 ? -12.756 -4.137 17.811 1.00 75.44 84 GLU A CA 1
ATOM 663 C C . GLU A 1 84 ? -13.157 -5.436 17.100 1.00 75.44 84 GLU A C 1
ATOM 665 O O . GLU A 1 84 ? -13.232 -6.480 17.746 1.00 75.44 84 GLU A O 1
ATOM 670 N N . ARG A 1 85 ? -13.314 -5.406 15.767 1.00 76.62 85 ARG A N 1
ATOM 671 C CA . ARG A 1 85 ? -13.608 -6.592 14.942 1.00 76.62 85 ARG A CA 1
ATOM 672 C C . ARG A 1 85 ? -12.550 -7.682 15.100 1.00 76.62 85 ARG A C 1
ATOM 674 O O . ARG A 1 85 ? -12.895 -8.855 15.205 1.00 76.62 85 ARG A O 1
ATOM 681 N N . LEU A 1 86 ? -11.274 -7.299 15.097 1.00 68.75 86 LEU A N 1
ATOM 682 C CA . LEU A 1 86 ? -10.159 -8.244 15.179 1.00 68.75 86 LEU A CA 1
ATOM 683 C C . LEU A 1 86 ? -9.949 -8.805 16.593 1.00 68.75 86 LEU A C 1
ATOM 685 O O . LEU A 1 86 ? -9.213 -9.777 16.744 1.00 68.75 86 LEU A O 1
ATOM 689 N N . GLY A 1 87 ? -10.568 -8.216 17.628 1.00 63.16 87 GLY A N 1
ATOM 690 C CA . GLY A 1 87 ? -10.515 -8.701 19.016 1.00 63.16 87 GLY A CA 1
ATOM 691 C C . GLY A 1 87 ? -9.108 -8.776 19.630 1.00 63.16 87 GLY A C 1
ATOM 692 O O . GLY A 1 87 ? -8.946 -9.255 20.750 1.00 63.16 87 GLY A O 1
ATOM 693 N N . PHE A 1 88 ? -8.087 -8.310 18.908 1.00 57.25 88 PHE A N 1
ATOM 694 C CA . PHE A 1 88 ? -6.677 -8.438 19.239 1.00 57.25 88 PHE A CA 1
ATOM 695 C C . PHE A 1 88 ? -5.973 -7.112 18.956 1.00 57.25 88 PHE A C 1
ATOM 697 O O . PHE A 1 88 ? -5.979 -6.614 17.831 1.00 57.25 88 PHE A O 1
ATOM 704 N N . ASN A 1 89 ? -5.344 -6.538 19.983 1.00 58.50 89 ASN A N 1
ATOM 705 C CA . ASN A 1 89 ? -4.428 -5.415 19.831 1.00 58.50 89 ASN A CA 1
ATOM 706 C C . ASN A 1 89 ? -2.983 -5.953 19.859 1.00 58.50 89 ASN A C 1
ATOM 708 O O . ASN A 1 89 ? -2.435 -6.132 20.947 1.00 58.50 89 ASN A O 1
ATOM 712 N N . PRO A 1 90 ? -2.339 -6.200 18.699 1.00 50.94 90 PRO A N 1
ATOM 713 C CA . PRO A 1 90 ? -0.983 -6.760 18.637 1.00 50.94 90 PRO A CA 1
ATOM 714 C C . PRO A 1 90 ? 0.096 -5.855 19.249 1.00 50.94 90 PRO A C 1
ATOM 716 O O . PRO A 1 90 ? 1.229 -6.289 19.443 1.00 50.94 90 PRO A O 1
ATOM 719 N N . TYR A 1 91 ? -0.227 -4.599 19.557 1.00 49.16 91 TYR A N 1
ATOM 720 C CA . TYR A 1 91 ? 0.690 -3.634 20.150 1.00 49.16 91 TYR A CA 1
ATOM 721 C C . TYR A 1 91 ? 0.297 -3.346 21.600 1.00 49.16 91 TYR A C 1
ATOM 723 O O . TYR A 1 91 ? -0.036 -2.214 21.953 1.00 49.16 91 TYR A O 1
ATOM 731 N N . GLN A 1 92 ? 0.325 -4.359 22.464 1.00 47.81 92 GLN A N 1
ATOM 732 C CA . GLN A 1 92 ? 0.145 -4.150 23.900 1.00 47.81 92 GLN A CA 1
ATOM 733 C C . GLN A 1 92 ? 1.371 -4.570 24.699 1.00 47.81 92 GLN A C 1
ATOM 735 O O . GLN A 1 92 ? 1.629 -5.742 24.938 1.00 47.81 92 GLN A O 1
ATOM 740 N N . ALA A 1 93 ? 2.066 -3.546 25.190 1.00 43.22 93 ALA A N 1
ATOM 741 C CA . ALA A 1 93 ? 2.637 -3.597 26.530 1.00 43.22 93 ALA A CA 1
ATOM 742 C C . ALA A 1 93 ? 2.544 -2.251 27.272 1.00 43.22 93 ALA A C 1
ATOM 744 O O . ALA A 1 93 ? 2.581 -2.257 28.494 1.00 43.22 93 ALA A O 1
ATOM 745 N N . SER A 1 94 ? 2.413 -1.093 26.598 1.00 42.44 94 SER A N 1
ATOM 746 C CA . SER A 1 94 ? 2.657 0.185 27.293 1.00 42.44 94 SER A CA 1
ATOM 747 C C . SER A 1 94 ? 1.468 1.108 27.547 1.00 42.44 94 SER A C 1
ATOM 749 O O . SER A 1 94 ? 1.536 1.819 28.541 1.00 42.44 94 SER A O 1
ATOM 751 N N . GLN A 1 95 ? 0.391 1.150 26.753 1.00 45.00 95 GLN A N 1
ATOM 752 C CA . GLN A 1 95 ? -0.734 2.053 27.056 1.00 45.00 95 GLN A CA 1
ATOM 753 C C . GLN A 1 95 ? -2.080 1.502 26.590 1.00 45.00 95 GLN A C 1
ATOM 755 O O . GLN A 1 95 ? -2.597 1.873 25.536 1.00 45.00 95 GLN A O 1
ATOM 760 N N . GLU A 1 96 ? 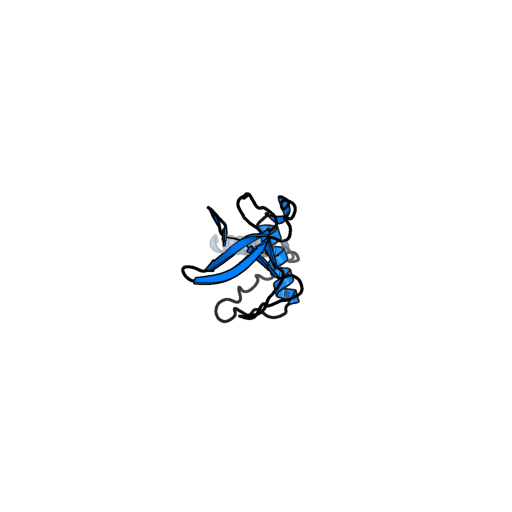-2.725 0.713 27.447 1.00 44.00 96 GLU A N 1
ATOM 761 C CA . GLU A 1 96 ? -4.172 0.843 27.581 1.00 44.00 96 GLU A CA 1
ATOM 762 C C . GLU A 1 96 ? -4.442 2.299 27.967 1.00 44.00 96 GLU A C 1
ATOM 764 O O . GLU A 1 96 ? -4.352 2.694 29.131 1.00 44.00 96 GLU A O 1
ATOM 769 N N . LYS A 1 97 ? -4.708 3.156 26.977 1.00 51.59 97 LYS A N 1
ATOM 770 C CA . LYS A 1 97 ? -5.334 4.439 27.270 1.00 51.59 97 LYS A CA 1
ATOM 771 C C . LYS A 1 97 ? -6.669 4.078 27.885 1.00 51.59 97 LYS A C 1
ATOM 773 O O . LYS A 1 97 ? -7.583 3.704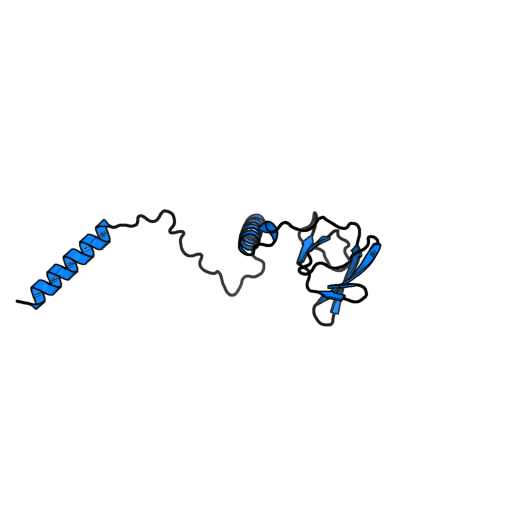 27.155 1.00 51.59 97 LYS A O 1
ATOM 778 N N . ARG A 1 98 ? -6.735 4.137 29.217 1.00 42.84 98 ARG A N 1
ATOM 779 C CA . ARG A 1 98 ? -7.946 3.955 30.012 1.00 42.84 98 ARG A CA 1
ATOM 780 C C . ARG A 1 98 ? -9.012 4.800 29.334 1.00 42.84 98 ARG A C 1
ATOM 782 O O . ARG A 1 98 ? -8.940 6.030 29.392 1.00 42.84 98 ARG A O 1
ATOM 789 N N . CYS A 1 99 ? -9.894 4.161 28.563 1.00 53.91 99 CYS A N 1
ATOM 790 C CA . CYS A 1 99 ? -10.957 4.878 27.885 1.00 53.91 99 CYS A CA 1
ATOM 791 C C . CYS A 1 99 ? -11.703 5.581 29.008 1.00 53.91 99 CYS A C 1
ATOM 793 O O . CYS A 1 99 ? -12.144 4.924 29.953 1.00 53.91 99 CYS A O 1
ATOM 795 N N . LYS A 1 100 ? -11.712 6.921 28.984 1.00 50.62 100 LYS A N 1
ATOM 796 C CA . LYS A 1 100 ? -12.476 7.674 29.975 1.00 50.62 100 LYS A CA 1
ATOM 797 C C . LYS A 1 100 ? -13.894 7.090 29.947 1.00 50.62 100 LYS A C 1
ATOM 799 O O . LYS A 1 100 ? -14.381 6.864 28.835 1.00 50.62 100 LYS A O 1
ATOM 804 N N . PRO A 1 101 ? -14.502 6.793 31.109 1.00 60.88 101 PRO A N 1
ATOM 805 C CA . PRO A 1 101 ? -15.873 6.307 31.153 1.00 60.88 101 PRO A CA 1
ATOM 806 C C . PRO A 1 101 ? -16.742 7.192 30.264 1.00 60.88 101 PRO A C 1
ATOM 808 O O . PRO A 1 101 ? -16.558 8.410 30.247 1.00 60.88 101 PRO A O 1
ATOM 811 N N . ASP A 1 102 ? -17.613 6.590 29.463 1.00 57.38 102 ASP A N 1
ATOM 812 C CA . ASP A 1 102 ? -18.485 7.361 28.590 1.00 57.38 102 ASP A CA 1
ATOM 813 C C . ASP A 1 102 ? -19.467 8.171 29.454 1.00 57.38 102 ASP A C 1
ATOM 815 O O . ASP A 1 102 ? -20.356 7.615 30.096 1.00 57.38 102 ASP A O 1
ATOM 819 N N . TYR A 1 103 ? -19.271 9.491 29.511 1.00 63.75 103 TYR A N 1
ATOM 820 C CA . TYR A 1 103 ? -20.107 10.410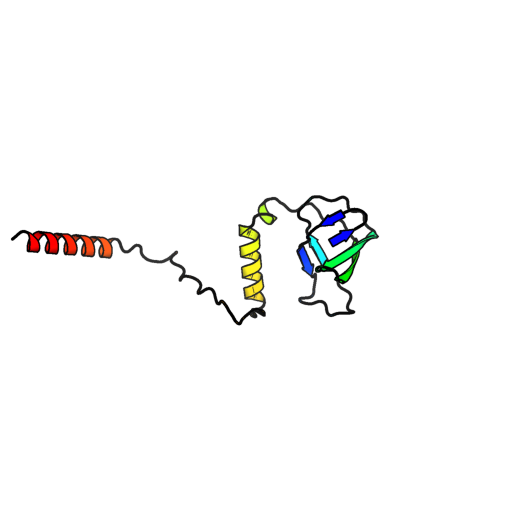 30.291 1.00 63.75 103 TYR A CA 1
ATOM 821 C C . TYR A 1 103 ? -21.359 10.861 29.529 1.00 63.75 103 TYR A C 1
ATOM 823 O O . TYR A 1 103 ? -22.106 11.687 30.051 1.00 63.75 103 TYR A O 1
ATOM 831 N N . THR A 1 104 ? -21.614 10.344 28.321 1.00 68.56 104 THR A N 1
ATOM 832 C CA . THR A 1 104 ? -22.748 10.771 27.480 1.00 68.56 104 THR A CA 1
ATOM 833 C C . THR A 1 104 ? -24.101 10.561 28.172 1.00 68.56 104 THR A C 1
ATOM 835 O O . THR A 1 104 ? -25.000 11.377 28.003 1.00 68.56 104 THR A O 1
ATOM 838 N N . ASN A 1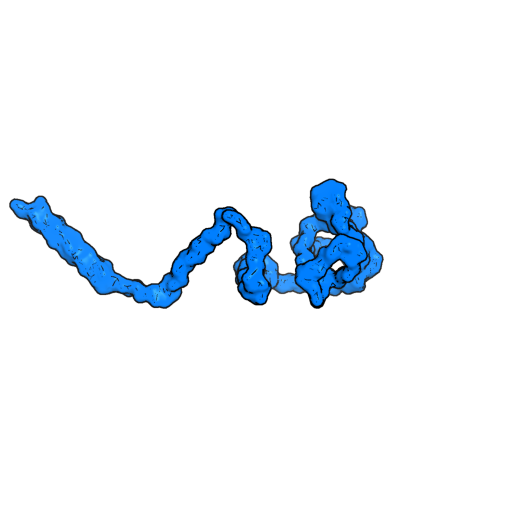 105 ? -24.210 9.539 29.030 1.00 61.16 105 ASN A N 1
ATOM 839 C CA . ASN A 1 105 ? -25.396 9.268 29.853 1.00 61.16 105 ASN A CA 1
ATOM 840 C C . ASN A 1 105 ? -25.190 9.586 31.345 1.00 61.16 105 ASN A C 1
ATOM 842 O O . ASN A 1 105 ? -25.968 9.138 32.187 1.00 61.16 105 ASN A O 1
ATOM 846 N N . SER A 1 106 ? -24.143 10.333 31.706 1.00 65.94 106 SER A N 1
ATOM 847 C CA . SER A 1 106 ? -23.971 10.774 33.090 1.00 65.94 106 SER A CA 1
ATOM 848 C C . SER A 1 106 ? -25.024 11.829 33.400 1.00 65.94 106 SER A C 1
ATOM 850 O O . SER A 1 106 ? -25.064 12.875 32.752 1.00 65.94 106 SER A O 1
ATOM 852 N N . VAL A 1 107 ? -25.849 11.582 34.419 1.00 64.88 107 VAL A N 1
ATOM 853 C CA . VAL A 1 107 ? -26.761 12.597 34.950 1.00 64.88 107 VAL A CA 1
ATOM 854 C C . VAL A 1 107 ? -25.904 13.798 35.350 1.00 64.88 107 VAL A C 1
ATOM 856 O O . VAL A 1 107 ? -25.025 13.678 36.208 1.00 64.88 107 VAL A O 1
ATOM 859 N N . LYS A 1 108 ? -26.101 14.947 34.695 1.00 62.59 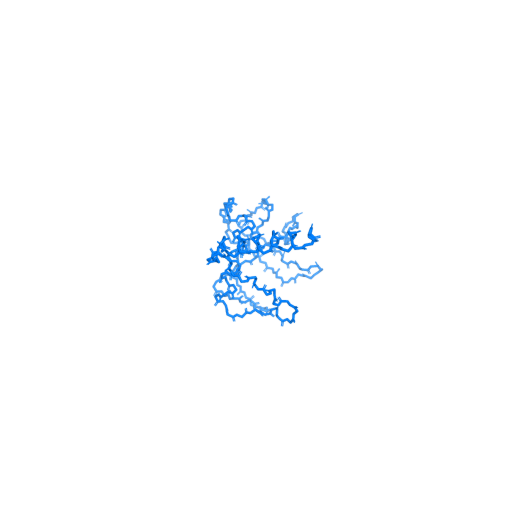108 LYS A N 1
ATOM 860 C CA . LYS A 1 108 ? -25.581 16.224 35.190 1.00 62.59 108 LYS A CA 1
ATOM 861 C C . LYS A 1 108 ? -26.384 16.509 36.447 1.00 62.59 108 LYS A C 1
ATOM 863 O O . LYS A 1 108 ? -27.496 17.008 36.367 1.00 62.59 108 LYS A O 1
ATOM 868 N N . ASN A 1 109 ? -25.894 16.024 37.579 1.00 63.97 109 ASN A N 1
ATOM 869 C CA . ASN A 1 109 ? -26.649 16.051 38.817 1.00 63.97 109 ASN A CA 1
ATOM 870 C C . ASN A 1 109 ? -26.592 17.470 39.401 1.00 63.97 109 ASN A C 1
ATOM 872 O O . ASN A 1 109 ? -25.773 17.763 40.272 1.00 63.97 109 ASN A O 1
ATOM 876 N N . GLU A 1 110 ? -27.415 18.359 38.840 1.00 67.19 110 GLU A N 1
ATOM 877 C CA . GLU A 1 110 ? -27.612 19.746 39.277 1.00 67.19 110 GLU A CA 1
ATOM 878 C C . GLU A 1 110 ? -27.971 19.789 40.772 1.00 67.19 110 GLU A C 1
ATOM 880 O O . GLU A 1 110 ? -27.412 20.592 41.515 1.00 67.19 110 GLU A O 1
ATOM 885 N N . GLU A 1 111 ? -28.738 18.805 41.257 1.00 66.62 111 GLU A N 1
ATOM 886 C CA . GLU A 1 111 ? -29.126 18.672 42.668 1.00 66.62 111 GLU A CA 1
ATOM 887 C C . GLU A 1 111 ? -27.929 18.480 43.621 1.00 66.62 111 GLU A C 1
ATOM 889 O O . GLU A 1 111 ? -27.957 18.912 44.773 1.00 66.62 111 GLU A O 1
ATOM 894 N N . MET A 1 112 ? -26.857 17.817 43.172 1.00 65.19 112 MET A N 1
ATOM 895 C CA . MET A 1 112 ? -25.627 17.651 43.962 1.00 65.19 112 MET A CA 1
ATOM 896 C C . MET A 1 112 ? -24.800 18.940 44.001 1.00 65.19 112 MET A C 1
ATOM 898 O O . MET A 1 112 ? -24.155 19.220 45.012 1.00 65.19 112 MET A O 1
ATOM 902 N N . ALA A 1 113 ? -24.829 19.728 42.924 1.00 68.38 113 ALA A N 1
ATOM 903 C CA . ALA A 1 113 ? -24.149 21.018 42.863 1.00 68.38 113 ALA A CA 1
ATOM 904 C C . ALA A 1 113 ? -24.846 22.060 43.750 1.00 68.38 113 ALA A C 1
ATOM 906 O O . ALA A 1 113 ? -24.169 22.791 44.472 1.00 68.38 113 ALA A O 1
ATOM 907 N N . GLU A 1 114 ? -26.180 22.069 43.765 1.00 75.50 114 GLU A N 1
ATOM 908 C CA . GLU A 1 114 ? -26.975 22.924 44.654 1.00 75.50 114 GLU A CA 1
ATOM 909 C C . GLU A 1 114 ? -26.749 22.572 46.127 1.00 75.50 114 GLU A C 1
ATOM 911 O O . GLU A 1 114 ? -26.459 23.456 46.932 1.00 75.50 114 GLU A O 1
ATOM 916 N N . LYS A 1 115 ? -26.754 21.277 46.476 1.00 76.88 115 LYS A N 1
ATOM 917 C CA . LYS A 1 115 ? -26.438 20.821 47.843 1.00 76.88 115 LYS A CA 1
ATOM 918 C C . LYS A 1 115 ? -25.034 21.220 48.287 1.00 76.88 115 LYS A C 1
ATOM 920 O O . LYS A 1 115 ? -24.837 21.545 49.455 1.00 76.88 115 LYS A O 1
ATOM 925 N N . PHE A 1 116 ? -24.059 21.199 47.378 1.00 73.94 116 PHE A N 1
ATOM 926 C CA . PHE A 1 116 ? -22.694 21.629 47.673 1.00 73.94 116 PHE A CA 1
ATOM 927 C C . PHE A 1 116 ? -22.603 23.152 47.861 1.00 73.94 116 PHE A C 1
ATOM 929 O O . PHE A 1 116 ? -21.947 23.612 48.793 1.00 73.94 116 PHE A O 1
ATOM 936 N N . ALA A 1 117 ? -23.302 23.935 47.034 1.00 76.31 117 ALA A N 1
ATOM 937 C CA . ALA A 1 117 ? -23.376 25.389 47.178 1.00 76.31 117 ALA A CA 1
ATOM 938 C C . ALA A 1 117 ? -24.038 25.802 48.505 1.00 76.31 117 ALA A C 1
ATOM 940 O O . ALA A 1 117 ? -23.514 26.659 49.216 1.00 76.31 117 ALA A O 1
ATOM 941 N N . GLU A 1 118 ? -25.127 25.131 48.886 1.00 81.00 118 GLU A N 1
ATOM 942 C CA . GLU A 1 118 ? -25.825 25.375 50.152 1.00 81.00 118 GLU A CA 1
ATOM 943 C C . GLU A 1 118 ? -24.950 25.019 51.372 1.00 81.00 118 GLU A C 1
ATOM 945 O O . GLU A 1 118 ? -25.006 25.682 52.412 1.00 81.00 118 GLU A O 1
ATOM 950 N N . LEU A 1 119 ? -24.105 23.988 51.251 1.00 81.50 119 LEU A N 1
ATOM 951 C CA . LEU A 1 119 ? -23.137 23.613 52.286 1.00 81.50 119 LEU A CA 1
ATOM 952 C C . LEU A 1 119 ? -22.051 24.684 52.460 1.00 81.50 119 LEU A C 1
ATOM 954 O O . LEU A 1 119 ? -21.746 25.075 53.586 1.00 81.50 119 LEU A O 1
ATOM 958 N N . MET A 1 120 ? -21.518 25.195 51.348 1.00 77.31 120 MET A N 1
ATOM 959 C CA . MET A 1 120 ? -20.496 26.248 51.337 1.00 77.31 120 MET A CA 1
ATOM 960 C C . MET A 1 120 ? -21.028 27.563 51.921 1.00 77.31 120 MET A C 1
ATOM 962 O O . MET A 1 120 ? -20.315 28.272 52.634 1.00 77.31 120 MET A O 1
ATOM 966 N N . GLU A 1 121 ? -22.298 27.886 51.669 1.00 78.00 121 GLU A N 1
ATOM 967 C CA . GLU A 1 121 ? -22.940 29.075 52.234 1.00 78.00 121 GLU A CA 1
ATOM 968 C C . GLU A 1 121 ? -23.182 28.938 53.748 1.00 78.00 121 GLU A C 1
ATOM 970 O O . GLU A 1 121 ? -23.002 29.902 54.502 1.00 78.00 121 GLU A O 1
ATOM 975 N N . LYS A 1 122 ? -23.501 27.726 54.224 1.00 80.44 122 LYS A N 1
ATOM 976 C CA . LYS A 1 122 ? -23.580 27.414 55.662 1.00 80.44 122 LYS A CA 1
ATOM 977 C C . LYS A 1 122 ? -22.221 27.527 56.354 1.00 80.44 122 LYS A C 1
ATOM 979 O O . LYS A 1 122 ? -22.158 28.119 57.431 1.00 80.44 122 LYS A O 1
ATOM 984 N N . GLU A 1 123 ? -21.144 27.028 55.747 1.00 73.06 123 GLU A N 1
ATOM 985 C CA . GLU A 1 123 ? -19.787 27.157 56.303 1.00 73.06 123 GLU A CA 1
ATOM 986 C C . GLU A 1 123 ? -19.320 28.618 56.356 1.00 73.06 123 GLU A C 1
ATOM 988 O O . GLU A 1 123 ? -18.796 29.068 57.378 1.00 73.06 123 GLU A O 1
ATOM 993 N N . HIS A 1 124 ? -19.579 29.403 55.306 1.00 72.19 124 HIS A N 1
ATOM 994 C CA . HIS A 1 124 ? -19.218 30.826 55.276 1.00 72.19 124 HIS A CA 1
ATOM 995 C C . HIS A 1 124 ? -19.965 31.651 56.328 1.00 72.19 124 HIS A C 1
ATOM 997 O O . HIS A 1 124 ? -19.394 32.555 56.940 1.00 72.19 124 HIS A O 1
ATOM 1003 N N . ASN A 1 125 ? -21.235 31.326 56.578 1.00 72.44 125 ASN A N 1
ATOM 1004 C CA . ASN A 1 125 ? -22.018 31.966 57.634 1.00 72.44 125 ASN A CA 1
ATOM 1005 C C . ASN A 1 125 ? -21.596 31.523 59.043 1.00 72.44 125 ASN A C 1
ATOM 1007 O O . ASN A 1 125 ? -21.726 32.309 59.982 1.00 72.44 125 ASN A O 1
ATOM 1011 N N . TYR A 1 126 ? -21.059 30.310 59.203 1.00 66.81 126 TYR A N 1
ATOM 1012 C CA . TYR A 1 126 ? -20.506 29.838 60.475 1.00 66.81 126 TYR A CA 1
ATOM 1013 C C . TYR A 1 126 ? -19.196 30.555 60.837 1.00 66.81 126 TYR A C 1
ATOM 1015 O O . TYR A 1 126 ? -18.979 30.879 61.997 1.00 66.81 126 TYR A O 1
ATOM 1023 N N . MET A 1 127 ? -18.365 30.882 59.843 1.00 63.75 127 MET A N 1
ATOM 1024 C CA . MET A 1 127 ? -17.090 31.598 60.026 1.00 63.75 127 MET A CA 1
ATOM 1025 C C . MET A 1 127 ? -17.242 33.121 60.220 1.00 63.75 127 MET A C 1
ATOM 1027 O O . MET A 1 127 ? -16.253 33.812 60.463 1.00 63.75 127 MET A O 1
ATOM 1031 N N . LYS A 1 128 ? -18.461 33.659 60.078 1.00 61.34 128 LYS A N 1
ATOM 1032 C CA . LYS A 1 128 ? -18.791 35.085 60.272 1.00 61.34 128 LYS A CA 1
ATOM 1033 C C . LYS A 1 128 ? -19.477 35.396 61.612 1.00 61.34 128 LYS A C 1
ATOM 1035 O O . LYS A 1 128 ? -19.762 36.567 61.865 1.00 61.34 128 LYS A O 1
ATOM 1040 N N . LYS A 1 129 ? -19.768 34.382 62.429 1.00 49.84 129 LYS A N 1
ATOM 1041 C CA . LYS A 1 129 ? -20.228 34.517 63.821 1.00 49.84 129 LYS A CA 1
ATOM 1042 C C . LYS A 1 129 ? -19.056 34.370 64.780 1.00 49.84 129 LYS A C 1
ATOM 1044 O O . LYS A 1 129 ? -19.118 35.034 65.835 1.00 49.84 129 LYS A O 1
#

pLDDT: mean 78.54, std 14.05, range [42.44, 94.38]

Radius of gyration: 26.38 Å; chains: 1; bounding box: 46×49×79 Å